Protein AF-A0A846TN95-F1 (afdb_monomer_lite)

Organism: NCBI:txid388741

pLDDT: mean 83.77, std 14.04, range [46.72, 96.75]

Structure (mmCIF, N/CA/C/O backbone):
data_AF-A0A846TN95-F1
#
_entry.id   AF-A0A846TN95-F1
#
loop_
_atom_site.group_PDB
_atom_site.id
_atom_site.type_symbol
_atom_site.label_atom_id
_atom_site.label_alt_id
_atom_site.label_comp_id
_atom_site.label_asym_id
_atom_site.label_entity_id
_atom_site.label_seq_id
_atom_site.pdbx_PDB_ins_code
_atom_site.Cartn_x
_atom_site.Cartn_y
_atom_site.Cartn_z
_atom_site.occupancy
_atom_site.B_iso_or_equiv
_atom_site.auth_seq_id
_atom_site.auth_comp_id
_atom_site.auth_asym_id
_atom_site.auth_atom_id
_atom_site.pdbx_PDB_model_num
ATOM 1 N N . MET A 1 1 ? -15.555 -11.466 13.503 1.00 74.38 1 MET A N 1
ATOM 2 C CA . MET A 1 1 ? -14.532 -10.605 12.897 1.00 7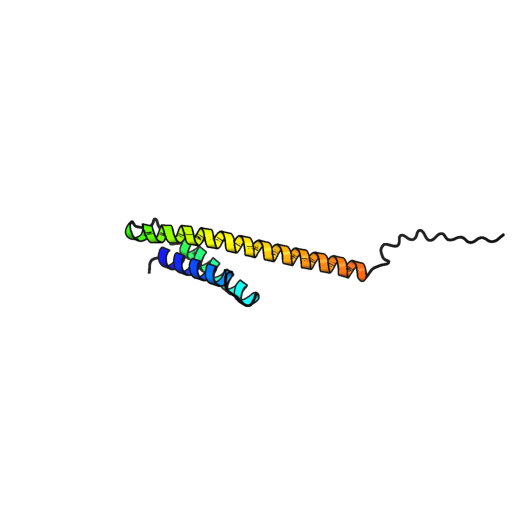4.38 1 MET A CA 1
ATOM 3 C C . MET A 1 1 ? -15.244 -9.482 12.178 1.00 74.38 1 MET A C 1
ATOM 5 O O . MET A 1 1 ? -16.049 -9.788 11.296 1.00 74.38 1 MET A O 1
ATOM 9 N N . SER A 1 2 ? -15.059 -8.242 12.621 1.00 87.69 2 SER A N 1
ATOM 10 C CA . SER A 1 2 ? -15.758 -7.087 12.056 1.00 87.69 2 SER A CA 1
ATOM 11 C C . SER A 1 2 ? -15.210 -6.725 10.664 1.00 87.69 2 SER A C 1
ATOM 13 O O . SER A 1 2 ? -14.089 -7.118 10.318 1.00 87.69 2 SER A O 1
ATOM 15 N N . PRO A 1 3 ? -15.973 -5.998 9.823 1.00 89.38 3 PRO A N 1
ATOM 16 C CA . PRO A 1 3 ? -15.471 -5.520 8.532 1.00 89.38 3 PRO A CA 1
ATOM 17 C C . PRO A 1 3 ? -14.202 -4.667 8.671 1.00 89.38 3 PRO A C 1
ATOM 19 O O . PRO A 1 3 ? -13.308 -4.752 7.831 1.00 89.38 3 PRO A O 1
ATOM 22 N N . LEU A 1 4 ? -14.090 -3.896 9.760 1.00 91.00 4 LEU A N 1
ATOM 23 C CA . LEU A 1 4 ? -12.924 -3.065 10.052 1.00 91.00 4 LEU A CA 1
ATOM 24 C C . LEU A 1 4 ? -11.687 -3.906 10.404 1.00 91.00 4 LEU A C 1
ATOM 26 O O . LEU A 1 4 ? -10.593 -3.608 9.927 1.00 91.00 4 LEU A O 1
ATOM 30 N N . GLU A 1 5 ? -11.853 -4.982 11.179 1.00 91.69 5 GLU A N 1
ATOM 31 C CA . GLU A 1 5 ? -10.772 -5.936 11.473 1.00 91.69 5 GLU A CA 1
ATOM 32 C C . GLU A 1 5 ? -10.251 -6.595 10.197 1.00 91.69 5 GLU A C 1
ATOM 34 O O . GLU A 1 5 ? -9.046 -6.622 9.957 1.00 91.69 5 GLU A O 1
ATOM 39 N N . ARG A 1 6 ? -11.154 -7.063 9.329 1.00 93.38 6 ARG A N 1
ATOM 40 C CA . ARG A 1 6 ? -10.764 -7.655 8.041 1.00 93.38 6 ARG A CA 1
ATOM 41 C C . ARG A 1 6 ? -10.036 -6.649 7.163 1.00 93.38 6 ARG A C 1
ATOM 43 O O . ARG A 1 6 ? -9.015 -6.973 6.568 1.00 93.38 6 ARG A O 1
ATOM 50 N N . PHE A 1 7 ? -10.517 -5.409 7.120 1.00 94.44 7 PHE A N 1
ATOM 51 C CA . PHE A 1 7 ? -9.856 -4.343 6.377 1.00 94.44 7 PHE A CA 1
ATOM 52 C C . PHE A 1 7 ? -8.446 -4.061 6.905 1.00 94.44 7 PHE A C 1
ATOM 54 O O . PHE A 1 7 ? -7.511 -3.896 6.115 1.00 94.44 7 PHE A O 1
ATOM 61 N N . TYR A 1 8 ? -8.274 -4.042 8.229 1.00 94.81 8 TYR A N 1
ATOM 62 C CA . TYR A 1 8 ? -6.966 -3.918 8.866 1.00 94.81 8 TYR A CA 1
ATOM 63 C C . TYR A 1 8 ? -6.033 -5.061 8.450 1.00 94.81 8 TYR A C 1
ATOM 65 O O . TYR A 1 8 ? -4.912 -4.804 8.009 1.00 94.81 8 TYR A O 1
ATOM 73 N N . GLU A 1 9 ? -6.497 -6.309 8.521 1.00 95.38 9 GLU A N 1
ATOM 74 C CA . GLU A 1 9 ? -5.706 -7.482 8.141 1.00 95.38 9 GLU A CA 1
ATOM 75 C C . GLU A 1 9 ? -5.308 -7.474 6.665 1.00 95.38 9 GLU A C 1
ATOM 77 O O . GLU A 1 9 ? -4.145 -7.719 6.339 1.00 95.38 9 GLU A O 1
ATOM 82 N N . THR A 1 10 ? -6.238 -7.157 5.764 1.00 96.38 10 THR A N 1
ATOM 83 C CA . THR A 1 10 ? -5.955 -7.060 4.324 1.00 96.38 10 THR A CA 1
ATOM 84 C C . THR A 1 10 ? -4.963 -5.933 4.036 1.00 96.38 10 THR A C 1
ATOM 86 O O . THR A 1 10 ? -4.032 -6.108 3.248 1.00 96.38 10 THR A O 1
ATOM 89 N N . THR A 1 11 ? -5.080 -4.801 4.737 1.00 95.88 11 THR A N 1
ATOM 90 C CA . THR A 1 11 ? -4.119 -3.690 4.641 1.00 95.88 11 THR A CA 1
ATOM 91 C C . THR A 1 11 ? -2.739 -4.098 5.177 1.00 95.88 11 THR A C 1
ATOM 93 O O . THR A 1 11 ? -1.721 -3.767 4.569 1.00 95.88 11 THR A O 1
ATOM 96 N N . ALA A 1 12 ? -2.672 -4.871 6.264 1.00 96.19 12 ALA A N 1
ATOM 97 C CA . ALA A 1 12 ? -1.411 -5.373 6.813 1.00 96.19 12 ALA A CA 1
ATOM 98 C C . ALA A 1 12 ? -0.724 -6.360 5.858 1.00 96.19 12 ALA A C 1
ATOM 100 O O . ALA A 1 12 ? 0.482 -6.257 5.629 1.00 96.19 12 ALA A O 1
ATOM 101 N N . LYS A 1 13 ? -1.497 -7.262 5.238 1.00 95.62 13 LYS A N 1
ATOM 102 C CA . LYS A 1 13 ? -1.005 -8.175 4.196 1.00 95.62 13 LYS A CA 1
ATOM 103 C C . LYS A 1 13 ? -0.466 -7.412 2.987 1.00 95.62 13 LYS A C 1
ATOM 105 O O . LYS A 1 13 ? 0.608 -7.750 2.503 1.00 95.62 13 LYS A O 1
ATOM 110 N N . LEU A 1 14 ? -1.148 -6.355 2.532 1.00 95.12 14 LEU A N 1
ATOM 111 C CA . LEU A 1 14 ? -0.651 -5.495 1.447 1.00 95.12 14 LEU A CA 1
ATOM 112 C C . LEU A 1 14 ? 0.708 -4.877 1.783 1.00 95.12 14 LEU A C 1
ATOM 114 O O . LEU A 1 14 ? 1.628 -4.933 0.971 1.00 95.12 14 LEU A O 1
ATOM 118 N N . VAL A 1 15 ? 0.848 -4.322 2.988 1.00 95.81 15 VAL A N 1
ATOM 119 C CA . VAL A 1 15 ? 2.121 -3.760 3.462 1.00 95.81 15 VAL A CA 1
ATOM 120 C C . VAL A 1 15 ? 3.212 -4.833 3.479 1.00 95.81 15 VAL A C 1
ATOM 122 O O . VAL A 1 15 ? 4.303 -4.593 2.969 1.00 95.81 15 VAL A O 1
ATOM 125 N N . GLN A 1 16 ? 2.910 -6.034 3.976 1.00 95.00 16 GLN A N 1
ATOM 126 C CA . GLN A 1 16 ? 3.855 -7.151 3.991 1.00 95.00 16 GLN A CA 1
ATOM 127 C C . GLN A 1 16 ? 4.281 -7.578 2.578 1.00 95.00 16 GLN A C 1
ATOM 129 O O . GLN A 1 16 ? 5.457 -7.856 2.358 1.00 95.00 16 GLN A O 1
ATOM 134 N N . VAL A 1 17 ? 3.357 -7.608 1.613 1.00 94.44 17 VAL A N 1
ATOM 135 C CA . VAL A 1 17 ? 3.667 -7.928 0.209 1.00 94.44 17 VAL A CA 1
ATOM 136 C C . VAL A 1 17 ? 4.541 -6.847 -0.431 1.00 94.44 17 VAL A C 1
ATOM 138 O O . VAL A 1 17 ? 5.460 -7.160 -1.185 1.00 94.44 17 VAL A O 1
ATOM 141 N N . LEU A 1 18 ? 4.294 -5.572 -0.120 1.00 92.50 18 LEU A N 1
ATOM 142 C CA . LEU A 1 18 ? 5.083 -4.453 -0.645 1.00 92.50 18 LEU A CA 1
ATOM 143 C C . LEU A 1 18 ? 6.491 -4.372 -0.043 1.00 92.50 18 LEU A C 1
ATOM 145 O O . LEU A 1 18 ? 7.420 -3.982 -0.750 1.00 92.50 18 LEU A O 1
ATOM 149 N N . GLU A 1 19 ? 6.648 -4.721 1.235 1.00 93.00 19 GLU A N 1
ATOM 150 C CA . GLU A 1 19 ? 7.938 -4.724 1.942 1.00 93.00 19 GLU A CA 1
ATOM 151 C C . GLU A 1 19 ? 8.719 -6.032 1.765 1.00 93.00 19 GLU A C 1
ATOM 153 O O . GLU A 1 19 ? 9.939 -6.050 1.936 1.00 93.00 19 GLU A O 1
ATOM 158 N N . GLY A 1 20 ? 8.031 -7.123 1.434 1.00 90.88 20 GLY A N 1
ATOM 159 C CA . GLY A 1 20 ? 8.625 -8.435 1.243 1.00 90.88 20 GLY A CA 1
ATOM 160 C C . GLY A 1 20 ? 9.319 -8.611 -0.105 1.00 90.88 20 GLY A C 1
ATOM 161 O O . GLY A 1 20 ? 9.145 -7.852 -1.060 1.00 90.88 20 GLY A O 1
ATOM 162 N N . THR A 1 21 ? 10.107 -9.678 -0.180 1.00 86.44 21 THR A N 1
ATOM 163 C CA . THR A 1 21 ? 10.770 -10.137 -1.400 1.00 86.44 21 THR A CA 1
ATOM 164 C C . THR A 1 21 ? 9.920 -11.219 -2.054 1.00 86.44 21 THR A C 1
ATOM 166 O O . THR A 1 21 ? 9.993 -12.383 -1.666 1.00 86.44 21 THR A O 1
ATOM 169 N N . PHE A 1 22 ? 9.110 -10.820 -3.028 1.00 84.94 22 PHE A N 1
ATOM 170 C CA . PHE A 1 22 ? 8.318 -11.715 -3.871 1.00 84.94 22 PHE A CA 1
ATOM 171 C C . PHE A 1 22 ? 8.839 -11.659 -5.304 1.00 84.94 22 PHE A C 1
ATOM 173 O O . PHE A 1 22 ? 9.431 -10.649 -5.705 1.00 84.94 22 PHE A O 1
ATOM 180 N N . ASP A 1 23 ? 8.596 -12.718 -6.079 1.00 90.12 23 ASP A N 1
ATOM 181 C CA . ASP A 1 23 ? 8.719 -12.612 -7.530 1.00 90.12 23 ASP A CA 1
ATOM 182 C C . ASP A 1 23 ? 7.785 -11.507 -8.047 1.00 90.12 23 ASP A C 1
ATOM 184 O O . ASP A 1 23 ? 6.728 -11.242 -7.467 1.00 90.12 23 ASP A O 1
ATOM 188 N N . ARG A 1 24 ? 8.184 -10.827 -9.122 1.00 83.62 24 ARG A N 1
ATOM 189 C CA . ARG A 1 24 ? 7.445 -9.678 -9.647 1.00 83.62 24 ARG A CA 1
ATOM 190 C C . ARG A 1 24 ? 6.019 -10.045 -10.052 1.00 83.62 24 ARG A C 1
ATOM 192 O O . ARG A 1 24 ? 5.099 -9.294 -9.723 1.00 83.62 24 ARG A O 1
ATOM 199 N N . ASP A 1 25 ? 5.835 -11.163 -10.743 1.00 84.69 25 ASP A N 1
ATOM 200 C CA . ASP A 1 25 ? 4.525 -11.555 -11.262 1.00 84.69 25 ASP A CA 1
ATOM 201 C C . ASP A 1 25 ? 3.626 -12.032 -10.117 1.00 84.69 25 ASP A C 1
ATOM 203 O O . ASP A 1 25 ? 2.457 -11.648 -10.027 1.00 84.69 25 ASP A O 1
ATOM 207 N N . GLU A 1 26 ? 4.194 -12.778 -9.167 1.00 90.06 26 GLU A N 1
ATOM 208 C CA . GLU A 1 26 ? 3.493 -13.179 -7.943 1.00 90.06 26 GLU A CA 1
ATOM 209 C C . GLU A 1 26 ? 3.075 -11.970 -7.101 1.00 90.06 26 GLU A C 1
ATOM 211 O O . GLU A 1 26 ? 1.933 -11.897 -6.637 1.00 90.06 26 GLU A O 1
ATOM 216 N N . LYS A 1 27 ? 3.970 -10.988 -6.940 1.00 90.44 27 LYS A N 1
ATOM 217 C CA . LYS A 1 27 ? 3.697 -9.747 -6.209 1.00 90.44 27 LYS A CA 1
ATOM 218 C C . LYS A 1 27 ? 2.525 -8.999 -6.833 1.00 90.44 27 LYS A C 1
ATOM 220 O O . LYS A 1 27 ? 1.627 -8.588 -6.106 1.00 90.44 27 LYS A O 1
ATOM 225 N N . ILE A 1 28 ? 2.501 -8.855 -8.160 1.00 88.31 28 ILE A N 1
ATOM 226 C CA . ILE A 1 28 ? 1.410 -8.181 -8.882 1.00 88.31 28 ILE A CA 1
ATOM 227 C C . ILE A 1 28 ? 0.081 -8.903 -8.642 1.00 88.31 28 ILE A C 1
ATOM 229 O O . ILE A 1 28 ? -0.892 -8.272 -8.234 1.00 88.31 28 ILE A O 1
ATOM 233 N N . LEU A 1 29 ? 0.050 -10.228 -8.809 1.00 92.75 29 LEU A N 1
ATOM 234 C CA . LEU A 1 29 ? -1.168 -11.016 -8.599 1.00 92.75 29 LEU A CA 1
ATOM 235 C C . LEU A 1 29 ? -1.691 -10.920 -7.160 1.00 92.75 29 LEU A C 1
ATOM 237 O O . LEU A 1 29 ? -2.904 -10.882 -6.944 1.00 92.75 29 LEU A O 1
ATOM 241 N N . LEU A 1 30 ? -0.796 -10.903 -6.170 1.00 93.62 30 LEU A N 1
ATOM 242 C CA . LEU A 1 30 ? -1.167 -10.737 -4.765 1.00 93.62 30 LEU A CA 1
ATOM 243 C C . LEU A 1 30 ? -1.691 -9.328 -4.480 1.00 93.62 30 LEU A C 1
ATOM 245 O O . LEU A 1 30 ? -2.712 -9.196 -3.804 1.00 93.62 30 LEU A O 1
ATOM 249 N N . LEU A 1 31 ? -1.036 -8.292 -5.008 1.00 93.12 31 LEU A N 1
ATOM 250 C CA . LEU A 1 31 ? -1.482 -6.907 -4.858 1.00 93.12 31 LEU A CA 1
ATOM 251 C C . LEU A 1 31 ? -2.873 -6.702 -5.458 1.00 93.12 31 LEU A C 1
ATOM 253 O O . LEU A 1 31 ? -3.740 -6.176 -4.765 1.00 93.12 31 LEU A O 1
ATOM 257 N N . ASP A 1 32 ? -3.117 -7.168 -6.683 1.00 93.62 32 ASP A N 1
ATOM 258 C CA . ASP A 1 32 ? -4.417 -7.016 -7.348 1.00 93.62 32 ASP A CA 1
ATOM 259 C C . ASP A 1 32 ? -5.541 -7.698 -6.560 1.00 93.62 32 ASP A C 1
ATOM 261 O O . ASP A 1 32 ? -6.600 -7.106 -6.334 1.00 93.62 32 ASP A O 1
ATOM 265 N N . LYS A 1 33 ? -5.301 -8.924 -6.078 1.00 96.06 33 LYS A N 1
ATOM 266 C CA . LYS A 1 33 ? -6.273 -9.657 -5.252 1.00 96.06 33 LYS A CA 1
ATOM 267 C C . LYS A 1 33 ? -6.585 -8.922 -3.953 1.00 96.06 33 LYS A C 1
ATOM 269 O O . LYS A 1 33 ? -7.754 -8.741 -3.619 1.00 96.06 33 LYS A O 1
ATOM 274 N N . LEU A 1 3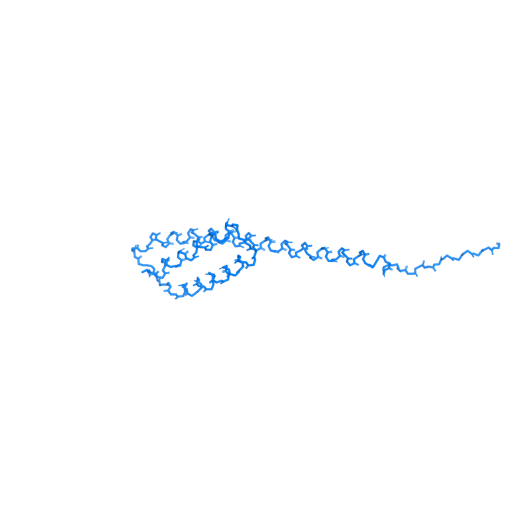4 ? -5.552 -8.494 -3.229 1.00 95.88 34 LEU A N 1
ATOM 275 C CA . LEU A 1 34 ? -5.714 -7.836 -1.934 1.00 95.88 34 LEU A CA 1
ATOM 276 C C . LEU A 1 34 ? -6.333 -6.436 -2.070 1.00 95.88 34 LEU A C 1
ATOM 278 O O . LEU A 1 34 ? -7.126 -6.040 -1.220 1.00 95.88 34 LEU A O 1
ATOM 282 N N . LEU A 1 35 ? -6.011 -5.691 -3.132 1.00 94.94 35 LEU A N 1
ATOM 283 C CA . LEU A 1 35 ? -6.638 -4.399 -3.426 1.00 94.94 35 LEU A CA 1
ATOM 284 C C . LEU A 1 35 ? -8.126 -4.565 -3.749 1.00 94.94 35 LEU A C 1
ATOM 286 O O . LEU A 1 35 ? -8.946 -3.829 -3.201 1.00 94.94 35 LEU A O 1
ATOM 290 N N . ALA A 1 36 ? -8.487 -5.563 -4.560 1.00 95.62 36 ALA A N 1
ATOM 291 C CA . ALA A 1 36 ? -9.884 -5.858 -4.870 1.00 95.62 36 ALA A CA 1
ATOM 292 C C . ALA A 1 36 ? -10.681 -6.268 -3.620 1.00 95.62 36 ALA A C 1
ATOM 294 O O . ALA A 1 36 ? -11.791 -5.782 -3.404 1.00 95.62 36 ALA A O 1
ATOM 295 N N . GLU A 1 37 ? -10.110 -7.124 -2.768 1.00 94.56 37 GLU A N 1
ATOM 296 C CA . GLU A 1 37 ? -10.721 -7.508 -1.490 1.00 94.56 37 GLU A CA 1
ATOM 297 C C . GLU A 1 37 ? -10.913 -6.290 -0.574 1.00 94.56 37 GLU A C 1
ATOM 299 O O . GLU A 1 37 ? -11.986 -6.091 -0.000 1.00 94.56 37 GLU A O 1
ATOM 304 N N . ARG A 1 38 ? -9.896 -5.427 -0.489 1.00 94.62 38 ARG A N 1
ATOM 305 C CA . ARG A 1 38 ? -9.931 -4.202 0.313 1.00 94.62 38 ARG A CA 1
ATOM 306 C C . ARG A 1 38 ? -11.018 -3.229 -0.155 1.00 94.62 38 ARG A C 1
ATOM 308 O O . ARG A 1 38 ? -11.689 -2.640 0.690 1.00 94.62 38 ARG A O 1
ATOM 315 N N . ASP A 1 39 ? -11.231 -3.090 -1.462 1.00 94.19 39 ASP A N 1
ATOM 316 C CA . ASP A 1 39 ? -12.284 -2.236 -2.031 1.00 94.19 39 ASP A CA 1
ATOM 317 C C . ASP A 1 39 ? -13.699 -2.732 -1.710 1.00 94.19 39 ASP A C 1
ATOM 319 O O . ASP A 1 39 ? -14.617 -1.927 -1.527 1.00 94.19 39 ASP A O 1
ATOM 323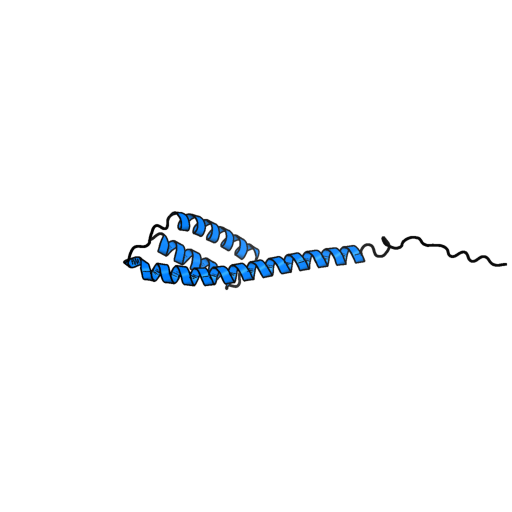 N N . VAL A 1 40 ? -13.895 -4.051 -1.636 1.00 94.31 40 VAL A N 1
ATOM 324 C CA . VAL A 1 40 ? -15.171 -4.635 -1.199 1.00 94.31 40 VAL A CA 1
ATOM 325 C C . VAL A 1 40 ? -15.391 -4.346 0.283 1.00 94.31 40 VAL A C 1
ATOM 327 O O . VAL A 1 40 ? -16.432 -3.800 0.645 1.00 94.31 40 VAL A O 1
ATOM 330 N N . LEU A 1 41 ? -14.387 -4.615 1.122 1.00 92.00 41 LEU A N 1
ATOM 331 C CA . LEU A 1 41 ? -14.463 -4.384 2.567 1.00 92.00 41 LEU A CA 1
ATOM 332 C C . LEU A 1 41 ? -14.720 -2.912 2.905 1.00 92.00 41 LEU A C 1
ATOM 334 O O . LEU A 1 41 ? -15.523 -2.620 3.787 1.00 92.00 41 LEU A O 1
ATOM 338 N N . LEU A 1 42 ? -14.114 -1.974 2.172 1.00 90.00 42 LEU A N 1
ATOM 339 C CA . LEU A 1 42 ? -14.317 -0.538 2.389 1.00 90.00 42 LEU A CA 1
ATOM 340 C C . LEU A 1 42 ? -15.793 -0.119 2.256 1.00 90.00 42 LEU A C 1
ATOM 342 O O . LEU A 1 42 ? -16.234 0.793 2.949 1.00 90.00 42 LEU A O 1
ATOM 346 N N . LYS A 1 43 ? -16.567 -0.795 1.397 1.00 91.31 43 LYS A N 1
ATOM 347 C CA . LYS A 1 43 ? -18.008 -0.536 1.217 1.00 91.31 43 LYS A CA 1
ATOM 348 C C . LYS A 1 43 ? -18.857 -1.092 2.360 1.00 91.31 43 LYS A C 1
ATOM 350 O O . LYS A 1 43 ? -19.985 -0.646 2.553 1.00 91.31 43 LYS A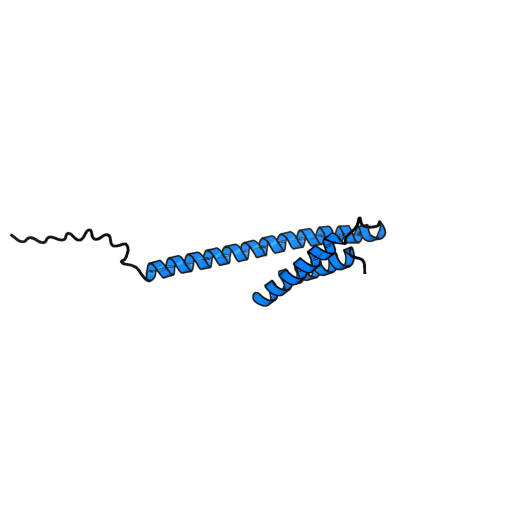 O 1
ATOM 355 N N . GLU A 1 44 ? -18.333 -2.070 3.092 1.00 89.69 44 GLU A N 1
ATOM 356 C CA . GLU A 1 44 ? -19.007 -2.721 4.217 1.00 89.69 44 GLU A CA 1
ATOM 357 C C . GLU A 1 44 ? -18.721 -2.030 5.556 1.00 89.69 44 GLU A C 1
ATOM 359 O O . GLU A 1 44 ? -19.502 -2.177 6.501 1.00 89.69 44 GLU A O 1
ATOM 364 N N . ILE A 1 45 ? -17.630 -1.258 5.644 1.00 86.75 45 ILE A N 1
ATOM 365 C CA . ILE A 1 45 ? -17.280 -0.488 6.840 1.00 86.75 45 ILE A CA 1
ATOM 366 C C . ILE A 1 45 ? -18.345 0.586 7.077 1.00 86.75 45 ILE A C 1
ATOM 368 O O . ILE A 1 45 ? -18.506 1.537 6.311 1.00 86.75 45 ILE A O 1
ATOM 372 N N . LYS A 1 46 ? -19.068 0.436 8.185 1.00 80.88 46 LYS A N 1
ATOM 373 C CA . LYS A 1 46 ? -19.953 1.466 8.734 1.00 80.88 46 LYS A CA 1
ATOM 374 C C . LYS A 1 46 ? -19.176 2.333 9.720 1.00 80.88 46 LYS A C 1
ATOM 376 O O . LYS A 1 46 ? -18.006 2.085 9.999 1.00 80.88 46 LYS A O 1
ATOM 381 N N . ARG A 1 47 ? -19.828 3.379 10.237 1.00 78.94 47 ARG A N 1
ATOM 382 C CA . ARG A 1 47 ? -19.253 4.213 11.297 1.00 78.94 47 ARG A CA 1
ATOM 383 C C . ARG A 1 47 ? -18.775 3.300 12.444 1.00 78.94 47 ARG A C 1
ATOM 385 O O . ARG A 1 47 ? -19.610 2.535 12.919 1.00 78.94 47 ARG A O 1
ATOM 392 N N . PRO A 1 48 ? -17.493 3.366 12.846 1.00 75.31 48 PRO A N 1
ATOM 393 C CA . PRO A 1 48 ? -16.963 2.489 13.881 1.00 75.31 48 PRO A CA 1
ATOM 394 C C . PRO A 1 48 ? -17.647 2.767 15.217 1.00 75.31 48 PRO A C 1
ATOM 396 O O . PRO A 1 48 ? -17.910 3.927 15.564 1.00 75.31 48 PRO A O 1
ATOM 399 N N . ASP A 1 49 ? -17.923 1.692 15.946 1.00 80.62 49 ASP A N 1
ATOM 400 C CA . ASP A 1 49 ? -18.425 1.759 17.313 1.00 80.62 49 ASP A CA 1
ATOM 401 C C . ASP A 1 49 ? -17.321 2.259 18.266 1.00 80.62 49 ASP A C 1
ATOM 403 O O . ASP A 1 49 ? -16.133 2.203 17.933 1.00 80.62 49 ASP A O 1
ATOM 407 N N . PRO A 1 50 ? -17.663 2.753 19.471 1.00 80.94 50 PRO A N 1
ATOM 408 C CA . PRO A 1 50 ? -16.671 3.235 20.436 1.00 80.94 50 PRO A CA 1
ATOM 409 C C . PRO A 1 50 ? -15.600 2.190 20.789 1.00 80.94 50 PRO A C 1
ATOM 411 O O . PRO A 1 50 ? -14.450 2.547 21.027 1.00 80.94 50 PRO A O 1
ATOM 414 N N . GLU A 1 51 ? -15.964 0.907 20.774 1.00 82.44 51 GLU A N 1
ATOM 415 C CA . GLU A 1 51 ? -15.059 -0.226 21.016 1.00 82.44 51 GLU A CA 1
ATOM 416 C C . GLU A 1 51 ? -14.057 -0.439 19.866 1.00 82.44 51 GLU A C 1
ATOM 418 O O . GLU A 1 51 ? -12.960 -0.951 20.073 1.00 82.44 51 GLU A O 1
ATOM 423 N N . GLU A 1 52 ? -14.392 0.017 18.657 1.00 85.62 52 GLU A N 1
ATOM 424 C CA . GLU A 1 52 ? -13.547 -0.073 17.464 1.00 85.62 52 GLU A CA 1
ATOM 425 C C . GLU A 1 52 ? -12.686 1.181 17.241 1.00 85.62 52 GLU A C 1
ATOM 427 O O . GLU A 1 52 ? -11.898 1.231 16.294 1.00 85.62 52 GLU A O 1
ATOM 432 N N . ALA A 1 53 ? -12.797 2.203 18.098 1.00 87.31 53 ALA A N 1
ATOM 433 C CA . ALA A 1 53 ? -12.106 3.481 17.919 1.00 87.31 53 ALA A CA 1
ATOM 434 C C . ALA A 1 53 ? -10.575 3.326 17.862 1.00 87.31 53 ALA A C 1
ATOM 436 O O . ALA A 1 53 ? -9.921 3.902 16.988 1.00 87.31 53 ALA A O 1
ATOM 437 N N . GLU A 1 54 ? -10.000 2.497 18.739 1.00 90.38 54 GLU A N 1
ATOM 438 C CA . GLU A 1 54 ? -8.559 2.210 18.726 1.00 90.38 54 GLU A CA 1
ATOM 439 C C . GLU A 1 54 ? -8.126 1.480 17.448 1.00 90.38 54 GLU A C 1
ATOM 441 O O . GLU A 1 54 ? -7.050 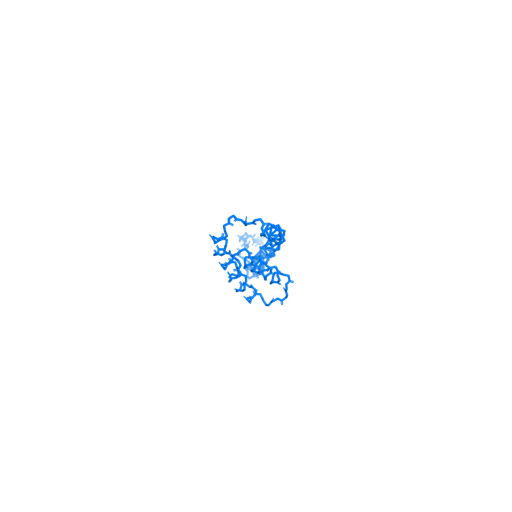1.736 16.898 1.00 90.38 54 GLU A O 1
ATOM 446 N N . LEU A 1 55 ? -8.959 0.558 16.960 1.00 91.31 55 LEU A N 1
ATOM 447 C CA . LEU A 1 55 ? -8.699 -0.171 15.724 1.00 91.31 55 LEU A CA 1
ATOM 448 C C . LEU A 1 55 ? -8.771 0.768 14.516 1.00 91.31 55 LEU A C 1
ATOM 450 O O . LEU A 1 55 ? -7.899 0.711 13.651 1.00 91.31 55 LEU A O 1
ATOM 454 N N . ALA A 1 56 ? -9.747 1.674 14.484 1.00 90.12 56 ALA A N 1
ATOM 455 C CA . ALA A 1 56 ? -9.875 2.682 13.438 1.00 90.12 56 ALA A CA 1
ATOM 456 C C . ALA A 1 56 ? -8.630 3.582 13.364 1.00 90.12 56 ALA A C 1
ATOM 458 O O . ALA A 1 56 ? -8.120 3.845 12.273 1.00 90.12 56 ALA A O 1
ATOM 459 N N . GLU A 1 57 ? -8.072 3.992 14.508 1.00 92.12 57 GLU A N 1
ATOM 460 C CA . GLU A 1 57 ? -6.831 4.774 14.533 1.00 92.12 57 GLU A CA 1
ATOM 461 C C . GLU A 1 57 ? -5.637 3.978 13.976 1.00 92.12 57 GLU A C 1
ATOM 463 O O . GLU A 1 57 ? -4.845 4.497 13.180 1.00 92.12 57 GLU A O 1
ATOM 468 N N . LYS A 1 58 ? -5.522 2.694 14.341 1.00 93.88 58 LYS A N 1
ATOM 469 C CA . LYS A 1 58 ? -4.494 1.795 13.789 1.00 93.88 58 LYS A CA 1
ATOM 470 C C . LYS A 1 58 ? -4.648 1.620 12.279 1.00 93.88 58 LYS A C 1
ATOM 472 O O . LYS A 1 58 ? -3.647 1.678 11.567 1.00 93.88 58 LYS A O 1
ATOM 477 N N . VAL A 1 59 ? -5.878 1.461 11.785 1.00 93.62 59 VAL A N 1
ATOM 478 C CA . VAL A 1 59 ? -6.187 1.376 10.349 1.00 93.62 59 VAL A CA 1
ATOM 479 C C . VAL A 1 59 ? -5.728 2.633 9.618 1.00 93.62 59 VAL A C 1
ATOM 481 O O . VAL A 1 59 ? -5.061 2.515 8.595 1.00 93.62 59 VAL A O 1
ATOM 484 N N . ILE A 1 60 ? -6.012 3.826 10.147 1.00 93.69 60 ILE A N 1
ATOM 485 C CA . ILE A 1 60 ? -5.596 5.093 9.523 1.00 93.69 60 ILE A CA 1
ATOM 486 C C . ILE A 1 60 ? -4.068 5.169 9.407 1.00 93.69 60 ILE A C 1
ATOM 488 O O . ILE A 1 60 ? -3.548 5.465 8.329 1.00 93.69 60 ILE A O 1
ATOM 492 N N . LYS A 1 61 ? -3.338 4.858 10.486 1.00 95.81 61 LYS A N 1
ATOM 493 C CA . LYS A 1 61 ? -1.862 4.859 10.484 1.00 95.81 61 LYS A CA 1
ATOM 494 C C . LYS A 1 61 ? -1.296 3.841 9.496 1.00 95.81 61 LYS A C 1
ATOM 496 O O . LYS A 1 61 ? -0.367 4.143 8.746 1.00 95.81 61 LYS A O 1
ATOM 501 N N . LEU A 1 62 ? -1.867 2.639 9.473 1.00 95.88 62 LEU A N 1
ATOM 502 C CA . LEU A 1 62 ? -1.449 1.589 8.552 1.00 95.88 62 LEU A CA 1
ATOM 503 C C . LEU A 1 62 ? -1.730 1.977 7.097 1.00 95.88 62 LEU A C 1
ATOM 505 O O . LEU A 1 62 ? -0.913 1.707 6.219 1.00 95.88 62 LEU A O 1
ATOM 509 N N . ASN A 1 63 ? -2.841 2.670 6.851 1.00 95.00 63 ASN A N 1
ATOM 510 C CA . ASN A 1 63 ? -3.196 3.145 5.526 1.00 95.00 63 ASN A CA 1
ATOM 511 C C . ASN A 1 63 ? -2.220 4.201 5.006 1.00 95.00 63 ASN A C 1
ATOM 513 O O . ASN A 1 63 ? -1.776 4.113 3.869 1.00 95.00 63 ASN A O 1
ATOM 517 N N . GLN A 1 64 ? -1.817 5.148 5.856 1.00 95.81 64 GLN A N 1
ATOM 518 C CA . GLN A 1 64 ? -0.789 6.131 5.502 1.00 95.81 64 GLN A CA 1
ATOM 519 C C . GLN A 1 64 ? 0.523 5.446 5.103 1.00 95.81 64 GLN A C 1
ATOM 521 O O . GLN A 1 64 ? 1.149 5.817 4.110 1.00 95.81 64 GLN A O 1
ATOM 526 N N . LYS A 1 65 ? 0.924 4.402 5.840 1.00 95.88 65 LYS A N 1
ATOM 527 C CA . LYS A 1 65 ? 2.091 3.590 5.476 1.00 95.88 65 LYS A CA 1
ATOM 528 C C . LYS A 1 65 ? 1.892 2.917 4.113 1.00 95.88 65 LYS A C 1
ATOM 530 O O . LYS A 1 65 ? 2.775 3.013 3.261 1.00 95.88 65 LYS A O 1
ATOM 535 N N . LEU A 1 66 ? 0.741 2.284 3.885 1.00 95.88 66 LEU A N 1
ATOM 536 C CA . LEU A 1 66 ? 0.413 1.647 2.608 1.00 95.88 66 LEU A CA 1
ATOM 537 C C . LEU A 1 66 ? 0.490 2.638 1.434 1.00 95.88 66 LEU A C 1
ATOM 539 O O . LEU A 1 66 ? 1.115 2.324 0.421 1.00 95.88 66 LEU A O 1
ATOM 543 N N . ASP A 1 67 ? -0.061 3.843 1.589 1.00 96.12 67 ASP A N 1
ATOM 544 C CA . ASP A 1 67 ? -0.048 4.882 0.553 1.00 96.12 67 ASP A CA 1
ATOM 545 C C . ASP A 1 67 ? 1.389 5.251 0.147 1.00 96.12 67 ASP A C 1
ATOM 547 O O . ASP A 1 67 ? 1.705 5.342 -1.044 1.00 96.12 67 ASP A O 1
ATOM 551 N N . THR A 1 68 ? 2.297 5.393 1.121 1.00 96.75 68 THR A N 1
ATOM 552 C CA . THR A 1 68 ? 3.715 5.676 0.829 1.00 96.75 68 THR A CA 1
ATOM 553 C C . THR A 1 68 ? 4.399 4.541 0.066 1.00 96.75 68 THR A C 1
ATOM 555 O O . THR A 1 68 ? 5.173 4.796 -0.862 1.00 96.75 68 THR A O 1
ATOM 558 N N . LEU A 1 69 ? 4.097 3.288 0.413 1.00 95.31 69 LEU A N 1
ATOM 559 C CA . LEU A 1 69 ? 4.677 2.116 -0.240 1.00 95.31 69 LEU A CA 1
ATOM 560 C C . LEU A 1 69 ? 4.163 1.964 -1.674 1.00 95.31 69 LEU A C 1
ATOM 562 O O . LEU A 1 69 ? 4.961 1.748 -2.585 1.00 95.31 69 LEU A O 1
ATOM 566 N N . LEU A 1 70 ? 2.861 2.154 -1.901 1.00 94.00 70 LEU A N 1
ATOM 567 C CA . LEU A 1 70 ? 2.271 2.119 -3.241 1.00 94.00 70 LEU A CA 1
ATOM 568 C C . LEU A 1 70 ? 2.807 3.246 -4.132 1.00 94.00 70 LEU A C 1
ATOM 570 O O . LEU A 1 70 ? 3.105 3.016 -5.305 1.00 94.00 70 LEU A O 1
ATOM 574 N N . ALA A 1 71 ? 2.988 4.454 -3.589 1.00 95.19 71 ALA A N 1
ATOM 575 C CA . ALA A 1 71 ? 3.589 5.564 -4.329 1.00 95.19 71 ALA A CA 1
ATOM 576 C C . ALA A 1 71 ? 5.040 5.261 -4.744 1.00 95.19 71 ALA A C 1
ATOM 578 O O . ALA A 1 71 ? 5.445 5.549 -5.878 1.00 95.19 71 ALA A O 1
ATOM 579 N N . LYS A 1 72 ? 5.814 4.638 -3.847 1.00 93.75 72 LYS A N 1
ATOM 580 C CA . LYS A 1 72 ? 7.176 4.180 -4.141 1.00 93.75 72 LYS A CA 1
ATOM 581 C C . LYS A 1 72 ? 7.179 3.113 -5.236 1.00 93.75 72 LYS A C 1
ATOM 583 O O . LYS A 1 72 ? 7.918 3.262 -6.207 1.00 93.75 72 LYS A O 1
ATOM 588 N N . GLU A 1 73 ? 6.330 2.094 -5.124 1.00 90.81 73 GLU A N 1
ATOM 589 C CA . GLU A 1 73 ? 6.215 1.019 -6.118 1.00 90.81 73 GLU A CA 1
ATOM 590 C C . GLU A 1 73 ? 5.839 1.577 -7.498 1.00 90.81 73 GLU A C 1
ATOM 592 O O . GLU A 1 73 ? 6.495 1.287 -8.499 1.00 90.81 73 GLU A O 1
ATOM 597 N N . LYS A 1 74 ? 4.853 2.480 -7.549 1.00 91.50 74 LYS A N 1
ATOM 598 C CA . LYS A 1 74 ? 4.458 3.180 -8.778 1.00 91.50 74 LYS A CA 1
ATOM 599 C C . LYS A 1 74 ? 5.632 3.924 -9.416 1.00 91.50 74 LYS A C 1
ATOM 601 O O . LYS A 1 74 ? 5.802 3.872 -10.632 1.00 91.50 74 LYS A O 1
ATOM 606 N N . THR A 1 75 ? 6.441 4.608 -8.610 1.00 93.81 75 THR A N 1
ATOM 607 C CA . THR A 1 75 ? 7.611 5.355 -9.098 1.00 93.81 75 THR A CA 1
ATOM 608 C C . THR A 1 75 ? 8.673 4.418 -9.678 1.00 93.81 75 THR A C 1
ATOM 610 O O . THR A 1 75 ? 9.255 4.725 -10.719 1.00 93.81 75 THR A O 1
ATOM 613 N N . LEU A 1 76 ? 8.901 3.261 -9.047 1.00 88.88 76 LEU A N 1
ATOM 614 C CA . LEU A 1 76 ? 9.810 2.233 -9.565 1.00 88.88 76 LEU A CA 1
ATOM 615 C C . LEU A 1 76 ? 9.328 1.706 -10.922 1.00 88.88 76 LEU A C 1
ATOM 617 O O . LEU A 1 76 ? 10.087 1.733 -11.887 1.00 88.88 76 LEU A O 1
ATOM 621 N N . ILE A 1 77 ? 8.042 1.362 -11.035 1.00 87.19 77 ILE A N 1
ATOM 622 C CA . ILE A 1 77 ? 7.441 0.900 -12.295 1.00 87.19 77 ILE A CA 1
ATOM 623 C C . ILE A 1 77 ? 7.579 1.963 -13.397 1.00 87.19 77 ILE A C 1
ATOM 625 O O . ILE A 1 77 ? 7.938 1.649 -14.532 1.00 87.19 77 ILE A O 1
ATOM 629 N N . GLN A 1 78 ? 7.326 3.237 -13.084 1.00 91.12 78 GLN A N 1
ATOM 630 C CA . GLN A 1 78 ? 7.480 4.333 -14.047 1.00 91.12 78 GLN A CA 1
ATOM 631 C C . GLN A 1 78 ? 8.924 4.486 -14.537 1.00 91.12 78 GLN A C 1
ATOM 633 O O . GLN A 1 78 ? 9.149 4.745 -15.723 1.00 91.12 78 GLN A O 1
ATOM 638 N N . LYS A 1 79 ? 9.898 4.324 -13.637 1.00 90.88 79 LYS A N 1
ATOM 639 C CA . LYS A 1 79 ? 11.317 4.355 -13.990 1.00 90.88 79 LYS A CA 1
ATOM 640 C C . LYS A 1 79 ? 11.675 3.198 -14.922 1.00 90.88 79 LYS A C 1
ATOM 642 O O . LYS A 1 79 ? 12.275 3.444 -15.965 1.00 90.88 79 LYS A O 1
ATOM 647 N N . ASP A 1 80 ? 11.232 1.985 -14.607 1.00 85.00 80 ASP A N 1
ATOM 648 C CA . ASP A 1 80 ? 11.491 0.802 -15.431 1.00 85.00 80 ASP A CA 1
ATOM 649 C C . ASP A 1 80 ? 10.914 0.956 -16.844 1.00 85.00 80 ASP A C 1
ATOM 651 O O . ASP A 1 80 ? 11.590 0.675 -17.835 1.00 85.00 80 ASP A O 1
ATOM 655 N N . LEU A 1 81 ? 9.690 1.483 -16.965 1.00 88.00 81 LEU A N 1
ATOM 656 C CA . LEU A 1 81 ? 9.069 1.771 -18.263 1.00 88.00 81 LEU A CA 1
ATOM 657 C C . LEU A 1 81 ? 9.872 2.797 -19.075 1.00 88.00 81 LEU A C 1
ATOM 659 O O . LEU A 1 81 ? 10.054 2.631 -20.285 1.00 88.00 81 LEU A O 1
ATOM 663 N N . LYS A 1 82 ? 10.376 3.850 -18.421 1.00 90.56 82 LYS A N 1
ATOM 664 C CA . LYS A 1 82 ? 11.226 4.859 -19.065 1.00 90.56 82 LYS A CA 1
ATOM 665 C C . LYS A 1 82 ? 12.546 4.250 -19.539 1.00 90.56 82 LYS A C 1
ATOM 667 O O . LYS A 1 82 ? 12.968 4.513 -20.665 1.00 90.56 82 LYS A O 1
ATOM 672 N N . ASP A 1 83 ? 13.173 3.419 -18.716 1.00 87.75 83 ASP A N 1
ATOM 673 C CA . ASP A 1 83 ? 14.440 2.770 -19.049 1.00 87.75 83 ASP A CA 1
ATOM 674 C C . ASP A 1 83 ? 14.279 1.772 -20.205 1.00 87.75 83 ASP A C 1
ATOM 676 O O . ASP A 1 83 ? 15.118 1.742 -21.108 1.00 87.75 83 ASP A O 1
ATOM 680 N N . LEU A 1 84 ? 13.173 1.020 -20.246 1.00 86.44 84 LEU A N 1
ATOM 681 C CA . LEU A 1 84 ? 12.828 0.151 -21.376 1.00 86.44 84 LEU A CA 1
ATOM 682 C C . LEU A 1 84 ? 12.644 0.941 -22.676 1.00 86.44 84 LEU A C 1
ATOM 684 O O . LEU A 1 84 ? 13.193 0.557 -23.711 1.00 86.44 84 LEU A O 1
ATOM 688 N N . LYS A 1 85 ? 11.927 2.071 -22.625 1.00 84.00 85 LYS A N 1
ATOM 689 C CA . LYS A 1 85 ? 11.734 2.947 -23.789 1.00 84.00 85 LYS A CA 1
ATOM 690 C C . LYS A 1 85 ? 13.068 3.490 -24.313 1.00 84.00 85 LYS A C 1
ATOM 692 O O . LYS A 1 85 ? 13.349 3.366 -25.502 1.00 84.00 85 LYS A O 1
ATOM 697 N N . ASN A 1 86 ? 13.920 3.995 -23.420 1.00 80.69 86 ASN A N 1
ATOM 698 C CA . ASN A 1 86 ? 15.239 4.520 -23.779 1.00 80.69 86 ASN A CA 1
ATOM 699 C C . ASN A 1 86 ? 16.147 3.444 -24.400 1.00 80.69 86 ASN A C 1
ATOM 701 O O . ASN A 1 86 ? 16.912 3.731 -25.319 1.00 80.69 86 ASN A O 1
ATOM 705 N N . ARG A 1 87 ? 16.094 2.199 -23.901 1.00 76.19 87 ARG A N 1
ATOM 706 C CA . ARG A 1 87 ? 16.858 1.080 -24.483 1.00 76.19 87 ARG A CA 1
ATOM 707 C C . ARG A 1 87 ? 16.391 0.756 -25.899 1.00 76.19 87 ARG A C 1
ATOM 709 O O . ARG A 1 87 ? 17.238 0.524 -26.757 1.00 76.19 87 ARG A O 1
ATOM 716 N N . LYS A 1 88 ? 15.079 0.780 -26.146 1.00 74.88 88 LYS A N 1
ATOM 717 C CA . LYS A 1 88 ? 14.514 0.568 -27.482 1.00 74.88 88 LYS A CA 1
ATOM 718 C C . LYS A 1 88 ? 14.962 1.658 -28.460 1.00 74.88 88 LYS A C 1
ATOM 720 O O . LYS A 1 88 ? 15.516 1.329 -29.498 1.00 74.88 88 LYS A O 1
ATOM 725 N N . GLU A 1 89 ? 14.839 2.932 -28.080 1.00 70.88 89 GLU A N 1
ATOM 726 C CA . GLU A 1 89 ? 15.286 4.067 -28.908 1.00 70.88 89 GLU A CA 1
ATOM 727 C C . GLU A 1 89 ? 16.784 3.991 -29.248 1.00 70.88 89 GLU A C 1
ATOM 729 O O . GLU A 1 89 ? 17.185 4.237 -30.385 1.00 70.88 89 GLU A O 1
ATOM 734 N N . LYS A 1 90 ? 17.626 3.601 -28.280 1.00 70.19 90 LYS A N 1
ATOM 735 C CA . LYS A 1 90 ? 19.059 3.385 -28.522 1.00 70.19 90 LYS A CA 1
ATOM 736 C C . LYS A 1 90 ? 19.313 2.207 -29.460 1.00 70.19 90 LYS A C 1
ATOM 738 O O . LYS A 1 90 ? 20.122 2.338 -30.369 1.00 70.19 90 LYS A O 1
ATOM 743 N N . SER A 1 91 ? 18.632 1.079 -29.261 1.00 68.88 91 SER A N 1
ATOM 744 C CA . SER A 1 91 ? 18.750 -0.092 -30.139 1.00 68.88 91 SER A CA 1
ATOM 745 C C . SER A 1 91 ? 18.354 0.237 -31.582 1.00 68.88 91 SER A C 1
ATOM 747 O O . SER A 1 91 ? 19.072 -0.141 -32.504 1.00 68.88 91 SER A O 1
ATOM 749 N N . ASP A 1 92 ? 17.269 0.990 -31.777 1.00 60.88 92 ASP A N 1
ATOM 750 C CA . ASP A 1 92 ? 16.799 1.411 -33.102 1.00 60.88 92 ASP A CA 1
ATOM 751 C C . ASP A 1 92 ? 17.806 2.367 -33.784 1.00 60.88 92 ASP A C 1
ATOM 753 O O . ASP A 1 92 ? 18.065 2.235 -34.981 1.00 60.88 92 ASP A O 1
ATOM 757 N N . MET A 1 93 ? 18.464 3.261 -33.026 1.00 58.78 93 MET A N 1
ATOM 758 C CA . MET A 1 93 ? 19.555 4.116 -33.534 1.00 58.78 93 MET A CA 1
ATOM 759 C C . MET A 1 93 ? 20.785 3.323 -34.008 1.00 58.78 93 MET A C 1
ATOM 761 O O . MET A 1 93 ? 21.392 3.686 -35.014 1.00 58.78 93 MET A O 1
ATOM 765 N N . TYR A 1 94 ? 21.157 2.237 -33.321 1.00 58.22 94 TYR A N 1
ATOM 766 C CA . TYR A 1 94 ? 22.285 1.391 -33.737 1.00 58.22 94 TYR A CA 1
ATOM 767 C C . TYR A 1 94 ? 21.943 0.450 -34.899 1.00 58.22 94 TYR A C 1
ATOM 769 O O . TYR A 1 94 ? 22.847 0.051 -35.631 1.00 58.22 94 TYR A O 1
ATOM 777 N N . GLN A 1 95 ? 20.667 0.099 -35.094 1.00 59.09 95 GLN A N 1
ATOM 778 C CA . GLN A 1 95 ? 20.242 -0.714 -36.239 1.00 59.09 95 GLN A CA 1
ATOM 779 C C . GLN A 1 95 ? 20.132 0.081 -37.542 1.00 59.09 95 GLN A C 1
ATOM 781 O O . GLN A 1 95 ? 20.188 -0.521 -38.613 1.00 59.09 95 GLN A O 1
ATOM 786 N N . ASN A 1 96 ? 20.033 1.414 -37.480 1.00 57.41 96 ASN A N 1
ATOM 787 C CA . ASN A 1 96 ? 19.987 2.242 -38.683 1.00 57.41 96 ASN A CA 1
ATOM 788 C C . ASN A 1 96 ? 20.921 3.472 -38.638 1.00 57.41 96 ASN A C 1
ATOM 790 O O . ASN A 1 96 ? 20.443 4.606 -38.732 1.00 57.41 96 ASN A O 1
ATOM 794 N N . PRO A 1 97 ? 22.258 3.286 -38.555 1.00 57.94 97 PRO A N 1
ATOM 795 C CA . PRO A 1 97 ? 23.219 4.393 -38.443 1.00 57.94 97 PRO A CA 1
ATOM 796 C C . PRO A 1 97 ? 23.289 5.300 -39.683 1.00 57.94 97 PRO A C 1
ATOM 798 O O . PRO A 1 97 ? 23.931 6.346 -39.640 1.00 57.94 97 PRO A O 1
ATOM 801 N N . TYR A 1 98 ? 22.660 4.894 -40.792 1.00 57.47 98 TYR A N 1
ATOM 802 C CA . TYR A 1 98 ? 22.751 5.560 -42.092 1.00 57.47 98 TYR A CA 1
ATOM 803 C C . TYR A 1 98 ? 21.421 6.128 -42.608 1.00 57.47 98 TYR A C 1
ATOM 805 O O . TYR A 1 98 ? 21.430 6.829 -43.617 1.00 57.47 98 TYR A O 1
ATOM 813 N N . ALA A 1 99 ? 20.286 5.905 -41.933 1.00 57.19 99 ALA A N 1
ATOM 814 C CA . ALA A 1 99 ? 19.010 6.486 -42.373 1.00 57.19 99 ALA A CA 1
ATOM 815 C C . ALA A 1 99 ? 18.962 8.017 -42.268 1.00 57.19 99 ALA A C 1
ATOM 817 O O . ALA A 1 99 ? 18.166 8.644 -42.962 1.00 57.19 99 ALA A O 1
ATOM 818 N N . SER A 1 100 ? 19.817 8.628 -41.441 1.00 58.16 100 SER A N 1
ATOM 819 C CA . SER A 1 100 ? 19.959 10.084 -41.353 1.00 58.16 100 SER A CA 1
ATOM 820 C C . SER A 1 100 ? 21.180 10.631 -42.098 1.00 58.16 100 SER A C 1
ATOM 822 O O . SER A 1 100 ? 21.567 11.771 -41.847 1.00 58.16 100 SER A O 1
ATOM 824 N N . VAL A 1 101 ? 21.804 9.867 -43.004 1.00 55.44 101 VAL A N 1
ATOM 825 C CA . VAL A 1 101 ? 22.718 10.476 -43.979 1.00 55.44 101 VAL A CA 1
ATOM 826 C C . VAL A 1 101 ? 21.843 11.112 -45.050 1.00 55.44 101 VAL A C 1
ATOM 828 O O . VAL A 1 101 ? 21.494 10.497 -46.056 1.00 55.44 101 VAL A O 1
ATOM 831 N N . SER A 1 102 ? 21.446 12.360 -44.803 1.00 55.44 102 SER A N 1
ATOM 832 C CA . SER A 1 102 ? 21.046 13.267 -45.871 1.00 55.44 102 SER A CA 1
ATOM 833 C C . SER A 1 102 ? 22.132 13.207 -46.940 1.00 55.44 102 SER A C 1
ATOM 835 O O . SER A 1 102 ? 23.286 13.543 -46.671 1.00 55.44 102 SER A O 1
ATOM 837 N N . VAL A 1 103 ? 21.764 12.712 -48.120 1.00 54.66 103 VAL A N 1
ATOM 838 C CA . VAL A 1 103 ? 22.617 12.626 -49.304 1.00 54.66 103 VAL A CA 1
ATOM 839 C C . VAL A 1 103 ? 22.901 14.047 -49.787 1.00 54.66 103 VAL A C 1
ATOM 841 O O . VAL A 1 103 ? 22.341 14.501 -50.776 1.00 54.66 103 VAL A O 1
ATOM 844 N N . ASP A 1 104 ? 23.777 14.761 -49.087 1.00 55.44 104 ASP A N 1
ATOM 845 C CA . ASP A 1 104 ? 24.528 15.876 -49.662 1.00 55.44 104 ASP A CA 1
ATOM 846 C C . ASP A 1 104 ? 25.833 15.308 -50.238 1.00 55.44 104 ASP A C 1
ATOM 848 O O . ASP A 1 104 ? 26.957 15.639 -49.869 1.00 55.44 104 ASP A O 1
ATOM 852 N N . GLY A 1 105 ? 25.661 14.286 -51.079 1.00 62.78 105 GLY A N 1
ATOM 853 C CA . GLY A 1 105 ? 26.731 13.627 -51.802 1.00 62.78 105 GLY A CA 1
ATOM 854 C C . GLY A 1 105 ? 27.067 14.432 -53.047 1.00 62.78 105 GLY A C 1
ATOM 855 O O . GLY A 1 105 ? 26.699 14.033 -54.148 1.00 62.78 105 GLY A O 1
ATOM 856 N N . MET A 1 106 ? 27.775 15.549 -52.891 1.00 62.09 106 MET A N 1
ATOM 857 C CA . MET A 1 106 ? 28.485 16.188 -54.000 1.00 62.09 106 MET A CA 1
ATOM 858 C C . MET A 1 106 ? 29.980 16.274 -53.690 1.00 62.09 106 MET A C 1
ATOM 860 O O . MET A 1 106 ? 30.497 17.299 -53.262 1.00 62.09 106 MET A O 1
ATOM 864 N N . PHE A 1 107 ? 30.696 15.190 -53.987 1.00 59.81 107 PHE A N 1
ATOM 865 C CA . PHE A 1 107 ? 32.105 15.276 -54.364 1.00 59.81 107 PHE A CA 1
ATOM 866 C C . PHE A 1 107 ? 32.176 15.237 -55.889 1.00 59.81 107 PHE A C 1
ATOM 868 O O . PHE A 1 107 ? 32.094 14.172 -56.497 1.00 59.81 107 PHE A O 1
ATOM 875 N N . TYR A 1 108 ? 32.315 16.406 -56.512 1.00 56.97 108 TYR A N 1
ATOM 876 C CA . TYR A 1 108 ? 32.796 16.497 -57.886 1.00 56.97 108 TYR A CA 1
ATOM 877 C C . TYR A 1 108 ? 34.290 16.804 -57.849 1.00 56.97 108 TYR A C 1
ATOM 879 O O . TYR A 1 108 ? 34.696 17.961 -57.787 1.00 56.97 108 TYR A O 1
ATOM 887 N N . ASP A 1 109 ? 35.105 15.753 -57.907 1.00 68.06 109 ASP A N 1
ATOM 888 C CA . ASP A 1 109 ? 36.473 15.881 -58.397 1.00 68.06 109 ASP A CA 1
ATOM 889 C C . ASP A 1 109 ? 36.383 16.092 -59.914 1.00 68.06 109 ASP A C 1
ATOM 891 O O . ASP A 1 109 ? 36.085 15.171 -60.679 1.00 68.06 109 ASP A O 1
ATOM 895 N N . LYS A 1 110 ? 36.542 17.338 -60.356 1.00 50.97 110 LYS A N 1
ATOM 896 C CA . LYS A 1 110 ? 36.824 17.629 -61.760 1.00 50.97 110 LYS A CA 1
ATOM 897 C C . LYS A 1 110 ? 38.246 18.149 -61.856 1.00 50.97 110 LYS A C 1
ATOM 899 O O . LYS A 1 110 ? 38.494 19.345 -61.752 1.00 50.97 110 LYS A O 1
ATOM 904 N N . ARG A 1 111 ? 39.157 17.208 -62.107 1.00 54.31 111 ARG A N 1
ATOM 905 C CA . ARG A 1 111 ? 40.412 17.438 -62.825 1.00 54.31 111 ARG A CA 1
ATOM 906 C C . ARG A 1 111 ? 40.150 18.262 -64.088 1.00 54.31 111 ARG A C 1
ATOM 908 O O . ARG A 1 111 ? 39.370 17.822 -64.934 1.00 54.31 111 ARG A O 1
ATOM 915 N N . ASN A 1 112 ? 40.816 19.408 -64.188 1.00 46.72 112 ASN A N 1
ATOM 916 C CA . ASN A 1 112 ? 41.504 19.931 -65.375 1.00 46.72 112 ASN A CA 1
ATOM 917 C C . ASN A 1 112 ? 42.434 21.064 -64.946 1.00 46.72 112 ASN A C 1
ATOM 919 O O . ASN A 1 112 ? 41.934 21.995 -64.278 1.00 46.72 112 ASN A O 1
#

Sequence (112 aa):
MSPLERFYETTAKLVQVLEGTFDRDEKILLLDKLLAERDVLLKEIKRPDPEEAELAEKVIKLNQKLDTLLAKEKTLIQKDLKDLKNRKEKSDMYQNPYASVSVDGMFYDKRN

Radius of gyration: 27.12 Å; chains: 1; bounding box: 62×33×86 Å

Fol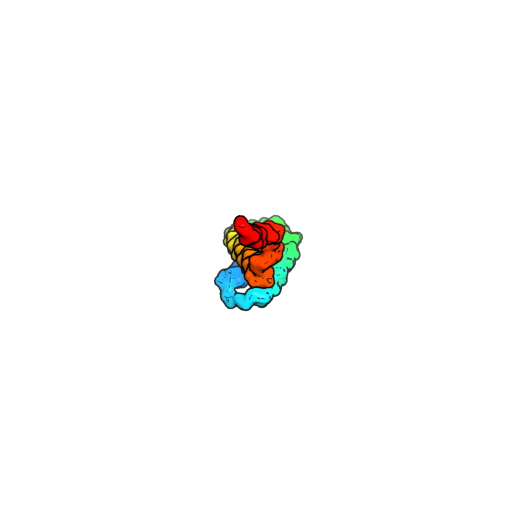dseek 3Di:
DALLVVLLVLLVVLLCLLPDDDDPVVSVVSNVVSVVVNVVSVVRDDDDDPVCPVSVVSSVVSVVSSVVSVVVVVVVVVVVVVVVVVVVVVVVCVVCVPPPPPPPPDDDPDDD

Secondary structure (DSSP, 8-state):
--HHHHHHHHHHHHHHHHHS---HHHHHHHHHHHHHHHHHHHHH--SPPGGGHHHHHHHHHHHHHHHHHHHHHHHHHHHHHHHHHHHHHHHHHHH-TTTT------------

InterPro domains:
  IPR008622 Flagellar protein FliT [PF05400] (1-96)